Protein AF-A0A938KGD6-F1 (afdb_monomer)

Radius of gyration: 28.46 Å; Cα contacts (8 Å, |Δi|>4): 135; chains: 1; bounding box: 100×50×34 Å

Solvent-accessible surface area (backbone atoms only — not comparable to full-atom values): 7892 Å² total; per-residue (Å²): 142,84,85,86,84,80,85,77,79,79,72,79,75,82,75,70,71,77,85,72,88,76,81,72,85,83,71,80,73,75,93,65,79,82,78,74,89,76,83,89,71,81,83,54,81,95,67,85,76,68,63,67,74,51,74,52,60,53,73,93,58,86,45,53,43,35,40,33,20,25,53,22,39,30,32,33,27,39,46,60,93,68,58,44,81,45,81,74,45,84,33,51,94,79,28,64,49,90,49,92,95,41,32,52,86,82,86,82,70,56,85,84,53,88,127

Sequence (115 aa):
MIVLLALAWARPDSSRGALVRQPNTTLRMPQEIQRTGFIVTNAFPGHTFDLPIAMATPPGETNRLFVLQRRGQIIVLTNVARATRTVFIELTNQTLSTSSESGLLGIAFHPGYAT

Foldseek 3Di:
DDDDDDDDDDDPPPPPPPPDDDDPPVDDDPPDDPCDDDDDDDQAPPDDAAQWADKDDAPPDDFWIWTDHQLAWIWIFGRSNHTDIDTPTHCNVVFDRPDDCGGDHDDDDDNPRDD

Secondary structure (DSSP, 8-state):
--------PPP-------------SS----SS--------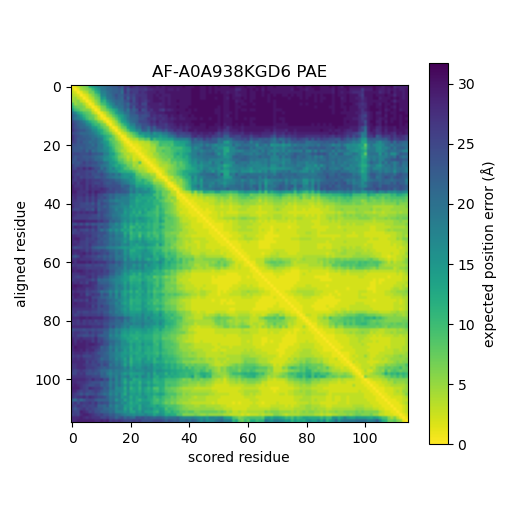--SSTT---SSEEEEE--TT-SSEEEEEETTTEEEEEESGGGPEEEEEEE-TTT---SSTT-S-------TT---

pLDDT: mean 83.55, std 17.09, range [28.44, 97.25]

Mean predicted aligned error: 12.58 Å

Structure (mmCIF, N/CA/C/O backbone):
data_AF-A0A938KGD6-F1
#
_entry.id   AF-A0A938KGD6-F1
#
loop_
_atom_site.group_PDB
_atom_site.id
_atom_site.type_symbol
_atom_site.label_atom_id
_atom_site.label_alt_id
_atom_site.label_comp_id
_atom_site.label_asym_id
_atom_site.label_entity_id
_atom_site.label_seq_id
_atom_site.pdbx_PDB_ins_code
_atom_site.Cartn_x
_atom_site.Cartn_y
_atom_site.Cartn_z
_atom_site.occupancy
_atom_site.B_iso_or_equiv
_atom_site.auth_seq_id
_atom_site.auth_comp_id
_atom_site.auth_asym_id
_atom_site.auth_atom_id
_atom_site.pdbx_PDB_model_num
ATOM 1 N N . MET A 1 1 ? 82.037 -11.021 -14.307 1.00 39.31 1 MET A N 1
ATOM 2 C CA . MET A 1 1 ? 81.109 -9.975 -13.835 1.00 39.31 1 MET A CA 1
ATOM 3 C C . MET A 1 1 ? 79.942 -9.896 -14.804 1.00 39.31 1 MET A C 1
ATOM 5 O O . MET A 1 1 ? 80.162 -9.500 -15.936 1.00 39.31 1 MET A O 1
ATOM 9 N N . ILE A 1 2 ? 78.771 -10.373 -14.375 1.00 35.38 2 ILE A N 1
ATOM 10 C CA . ILE A 1 2 ? 77.404 -9.868 -14.616 1.00 35.38 2 ILE A CA 1
ATOM 11 C C . ILE A 1 2 ? 76.474 -10.979 -14.113 1.00 35.38 2 ILE A C 1
ATOM 13 O O . ILE A 1 2 ? 76.377 -12.053 -14.699 1.00 35.38 2 ILE A O 1
ATOM 17 N N . VAL A 1 3 ? 75.878 -10.736 -12.947 1.00 28.44 3 VAL A N 1
ATOM 18 C CA . VAL A 1 3 ? 74.785 -11.527 -12.378 1.00 28.44 3 VAL A CA 1
ATOM 19 C C . VAL A 1 3 ? 73.506 -10.844 -12.844 1.00 28.44 3 VAL A C 1
ATOM 21 O O . VAL A 1 3 ? 73.311 -9.668 -12.543 1.00 28.44 3 VAL A O 1
ATOM 24 N N . LEU A 1 4 ? 72.655 -11.548 -13.591 1.00 34.91 4 LEU A N 1
ATOM 25 C CA . LEU A 1 4 ? 71.306 -11.072 -13.887 1.00 34.91 4 LEU A CA 1
ATOM 26 C C . LEU A 1 4 ? 70.355 -11.640 -12.830 1.00 34.91 4 LEU A C 1
ATOM 28 O O . LEU A 1 4 ? 70.100 -12.842 -12.791 1.00 34.91 4 LEU A O 1
ATOM 32 N N . LEU A 1 5 ? 69.857 -10.766 -11.958 1.00 32.94 5 LEU A N 1
ATOM 33 C CA . LEU A 1 5 ? 68.815 -11.073 -10.986 1.00 32.94 5 LEU A CA 1
ATOM 34 C C . LEU A 1 5 ? 67.463 -10.711 -11.617 1.00 32.94 5 LEU A C 1
ATOM 36 O O . LEU A 1 5 ? 67.184 -9.534 -11.833 1.00 32.94 5 LEU A O 1
ATOM 40 N N . ALA A 1 6 ? 66.625 -11.700 -11.920 1.00 41.12 6 ALA A N 1
ATOM 41 C CA . ALA A 1 6 ? 65.235 -11.465 -12.302 1.00 41.12 6 ALA A CA 1
ATOM 42 C C . ALA A 1 6 ? 64.339 -11.746 -11.088 1.00 41.12 6 ALA A C 1
ATOM 44 O O . ALA A 1 6 ? 64.111 -12.901 -10.731 1.00 41.12 6 ALA A O 1
ATOM 45 N N . LEU A 1 7 ? 63.842 -10.690 -10.434 1.00 38.16 7 LEU A N 1
ATOM 46 C CA . LEU A 1 7 ? 62.744 -10.814 -9.475 1.00 38.16 7 LEU A CA 1
ATOM 47 C C . LEU A 1 7 ? 61.454 -11.067 -10.265 1.00 38.16 7 LEU A C 1
ATOM 49 O O . LEU A 1 7 ? 60.889 -10.150 -10.859 1.00 38.16 7 LEU A O 1
ATOM 53 N N . ALA A 1 8 ? 60.977 -12.308 -10.267 1.00 48.56 8 ALA A N 1
ATOM 54 C CA . ALA A 1 8 ? 59.595 -12.592 -10.618 1.00 48.56 8 ALA A CA 1
ATOM 55 C C . ALA A 1 8 ? 58.730 -12.289 -9.388 1.00 48.56 8 ALA A C 1
ATOM 57 O O . ALA A 1 8 ? 58.798 -12.998 -8.384 1.00 48.56 8 ALA A O 1
ATOM 58 N N . TRP A 1 9 ? 57.924 -11.228 -9.434 1.00 42.91 9 TRP A N 1
ATOM 59 C CA . TRP A 1 9 ? 56.863 -11.055 -8.446 1.00 42.91 9 TRP A CA 1
ATOM 60 C C . TRP A 1 9 ? 55.828 -12.162 -8.654 1.00 42.91 9 TRP A C 1
ATOM 62 O O . TRP A 1 9 ? 55.209 -12.249 -9.717 1.00 42.91 9 TRP A O 1
ATOM 72 N N . ALA A 1 10 ? 55.638 -13.011 -7.645 1.00 46.97 10 ALA A N 1
ATOM 73 C CA . ALA A 1 10 ? 54.503 -13.916 -7.601 1.00 46.97 10 ALA A CA 1
ATOM 74 C C . ALA A 1 10 ? 53.226 -13.068 -7.609 1.0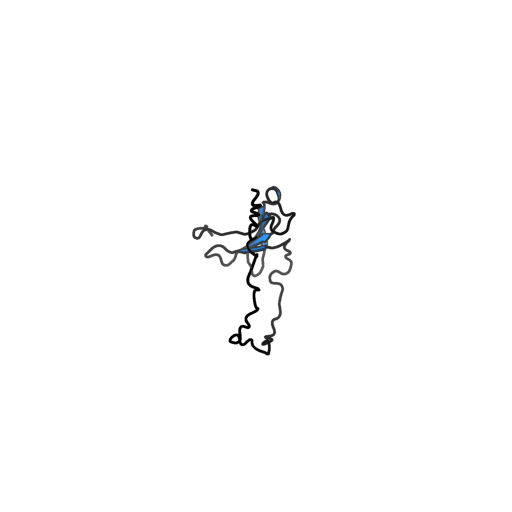0 46.97 10 ALA A C 1
ATOM 76 O O . ALA A 1 10 ? 52.990 -12.272 -6.698 1.00 46.97 10 ALA A O 1
ATOM 77 N N . ARG A 1 11 ? 52.403 -13.214 -8.651 1.00 56.03 11 ARG A N 1
ATOM 78 C CA . ARG A 1 11 ? 51.013 -12.767 -8.568 1.00 56.03 11 AR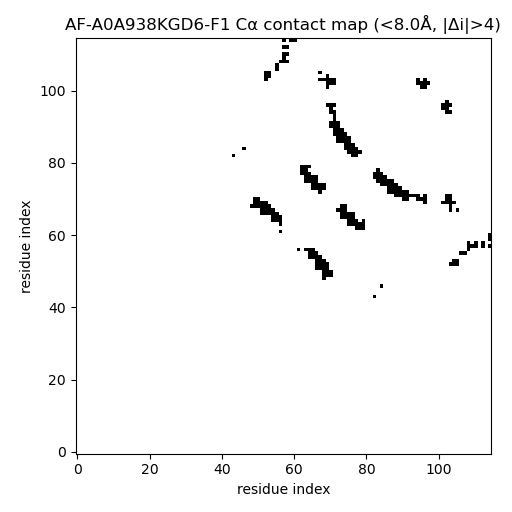G A CA 1
ATOM 79 C C . ARG A 1 11 ? 50.379 -13.626 -7.473 1.00 56.03 11 ARG A C 1
ATOM 81 O O . ARG A 1 11 ? 50.508 -14.843 -7.573 1.00 56.03 11 ARG A O 1
ATOM 88 N N . PRO A 1 12 ? 49.750 -13.061 -6.430 1.00 50.00 12 PRO A N 1
ATOM 89 C CA . PRO A 1 12 ? 48.936 -13.881 -5.553 1.00 50.00 12 PRO A CA 1
ATOM 90 C C . PRO A 1 12 ? 47.875 -14.523 -6.441 1.00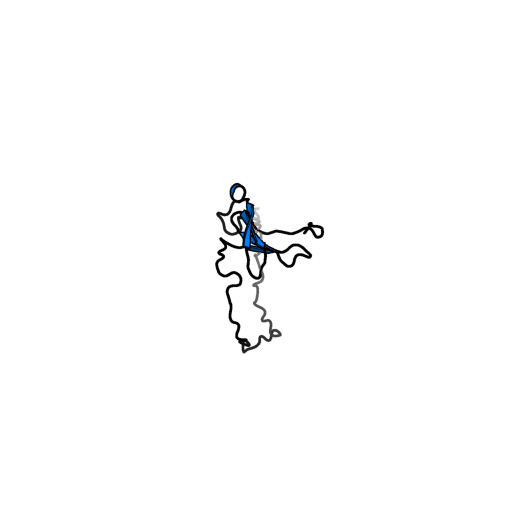 50.00 12 PRO A C 1
ATOM 92 O O . PRO A 1 12 ? 47.045 -13.824 -7.032 1.00 50.00 12 PRO A O 1
ATOM 95 N N . ASP A 1 13 ? 47.961 -15.843 -6.598 1.00 57.09 13 ASP A N 1
ATOM 96 C CA . ASP A 1 13 ? 46.887 -16.611 -7.193 1.00 57.09 13 ASP A CA 1
ATOM 97 C C . ASP A 1 13 ? 45.621 -16.185 -6.471 1.00 57.09 13 ASP A C 1
ATOM 99 O O . ASP A 1 13 ? 45.540 -16.194 -5.240 1.00 57.09 13 ASP A O 1
ATOM 103 N N . SER A 1 14 ? 44.638 -15.741 -7.244 1.00 58.44 14 SER A N 1
ATOM 104 C CA . SER A 1 14 ? 43.300 -15.507 -6.730 1.00 58.44 14 SER A CA 1
ATOM 105 C C . SER A 1 14 ? 42.685 -16.870 -6.435 1.00 58.44 14 SER A C 1
ATOM 107 O O . SER A 1 14 ? 41.763 -17.301 -7.123 1.00 58.44 14 SER A O 1
ATOM 109 N N . SER A 1 15 ? 43.199 -17.571 -5.426 1.00 57.59 15 SER A N 1
ATOM 110 C CA . SER A 1 15 ? 42.593 -18.754 -4.834 1.00 57.59 15 SER A CA 1
ATOM 111 C C . SER A 1 15 ? 41.363 -18.306 -4.047 1.00 57.59 15 SER A C 1
ATOM 113 O O . SER A 1 15 ? 41.260 -18.423 -2.829 1.00 57.59 15 SER A O 1
ATOM 115 N N . ARG A 1 16 ? 40.374 -17.772 -4.770 1.00 61.53 16 ARG A N 1
ATOM 116 C CA . ARG A 1 16 ? 38.994 -17.784 -4.306 1.00 61.53 16 ARG A CA 1
ATOM 117 C C . ARG A 1 16 ? 38.633 -19.259 -4.234 1.00 61.53 16 ARG A C 1
ATOM 119 O O . ARG A 1 16 ? 38.376 -19.869 -5.268 1.00 61.53 16 ARG A O 1
ATOM 126 N N . GLY A 1 17 ? 38.727 -19.838 -3.036 1.00 64.56 17 GLY A N 1
ATOM 127 C CA . GLY A 1 17 ? 38.332 -21.219 -2.791 1.00 64.56 17 GLY A CA 1
ATOM 128 C C . GLY A 1 17 ? 36.993 -21.469 -3.471 1.00 64.56 17 GLY A C 1
ATOM 129 O O . GLY A 1 17 ? 36.052 -20.696 -3.281 1.00 64.56 17 GLY A O 1
ATOM 130 N N . ALA A 1 18 ? 36.944 -22.481 -4.338 1.00 72.19 18 ALA A N 1
ATOM 131 C CA . ALA A 1 18 ? 35.724 -22.828 -5.042 1.00 72.19 18 ALA A CA 1
ATOM 132 C C . ALA A 1 18 ? 34.627 -23.054 -3.997 1.00 72.19 18 ALA A C 1
ATOM 134 O O . ALA A 1 18 ? 34.773 -23.896 -3.111 1.00 72.19 18 ALA A O 1
ATOM 135 N N . LEU A 1 19 ? 33.553 -22.268 -4.066 1.00 78.62 19 LEU A N 1
ATOM 136 C CA . LEU A 1 19 ? 32.399 -22.466 -3.203 1.00 78.62 19 LEU A CA 1
ATOM 137 C C . LEU A 1 19 ? 31.778 -23.814 -3.577 1.00 78.62 19 LEU A C 1
ATOM 139 O O . LEU A 1 19 ? 31.094 -23.937 -4.592 1.00 78.62 19 LEU A O 1
ATOM 143 N N . VAL A 1 20 ? 32.056 -24.844 -2.779 1.00 83.81 20 VAL A N 1
ATOM 144 C CA . VAL A 1 20 ? 31.411 -26.147 -2.926 1.00 83.81 20 VAL A CA 1
ATOM 145 C C . VAL A 1 20 ? 30.010 -26.028 -2.346 1.00 83.81 20 VAL A C 1
ATOM 147 O O . VAL A 1 20 ? 29.826 -25.635 -1.194 1.00 83.81 20 VAL A O 1
ATOM 150 N N . ARG A 1 21 ? 28.997 -26.374 -3.143 1.00 85.06 21 ARG A N 1
ATOM 151 C CA . ARG A 1 21 ? 27.619 -26.469 -2.657 1.00 85.06 21 ARG A CA 1
ATOM 152 C C . ARG A 1 21 ? 27.552 -27.518 -1.542 1.00 85.06 21 ARG A C 1
ATOM 154 O O . ARG A 1 21 ? 27.597 -28.711 -1.828 1.00 85.06 21 ARG A O 1
ATOM 161 N N . GLN A 1 22 ? 27.345 -27.087 -0.301 1.00 88.25 22 GLN A N 1
ATOM 162 C CA . GLN A 1 22 ? 27.054 -27.992 0.809 1.00 88.25 22 GLN A CA 1
ATOM 163 C C . GLN A 1 22 ? 25.552 -28.331 0.819 1.00 88.25 22 GLN A C 1
ATOM 165 O O . GLN A 1 22 ? 24.728 -27.424 0.969 1.00 88.25 22 GLN A O 1
ATOM 170 N N . PRO A 1 23 ? 25.141 -29.602 0.645 1.00 83.75 23 PRO A N 1
ATOM 171 C CA . PRO A 1 23 ? 23.742 -29.972 0.814 1.00 83.75 23 PRO A CA 1
ATOM 172 C C . PRO A 1 23 ? 23.322 -29.809 2.281 1.00 83.75 23 PRO A C 1
ATOM 174 O O . PRO A 1 23 ? 24.006 -30.286 3.184 1.00 83.75 23 PRO A O 1
ATOM 177 N N . ASN A 1 24 ? 22.164 -29.188 2.514 1.00 83.56 24 ASN A N 1
ATOM 178 C CA . ASN A 1 24 ? 21.493 -29.250 3.808 1.00 83.56 24 ASN A CA 1
ATOM 179 C C . ASN A 1 24 ? 20.679 -30.553 3.870 1.00 83.56 24 ASN A C 1
ATOM 181 O O . ASN A 1 24 ? 19.585 -30.634 3.317 1.00 83.56 24 ASN A O 1
ATOM 185 N N . THR A 1 25 ? 21.248 -31.587 4.489 1.00 87.31 25 THR A N 1
ATOM 186 C CA . THR A 1 25 ? 20.633 -32.920 4.614 1.00 87.31 25 THR A CA 1
ATOM 187 C C . THR A 1 25 ? 19.665 -33.031 5.793 1.00 87.31 25 THR A C 1
ATOM 189 O O . THR A 1 25 ? 18.977 -34.044 5.920 1.00 87.31 25 THR A O 1
ATOM 192 N N . THR A 1 26 ? 19.593 -32.009 6.650 1.00 88.62 26 THR A N 1
ATOM 193 C CA . THR A 1 26 ? 18.674 -31.974 7.796 1.00 88.62 26 THR A CA 1
ATOM 194 C C . THR A 1 26 ? 17.333 -31.329 7.443 1.00 88.62 26 THR A C 1
ATOM 196 O O . THR A 1 26 ? 16.336 -31.589 8.114 1.00 88.62 26 THR A O 1
ATOM 199 N N . LEU A 1 27 ? 17.273 -30.539 6.366 1.00 84.50 27 LEU A N 1
ATOM 200 C CA . LEU A 1 27 ? 16.044 -29.921 5.877 1.00 84.50 27 LEU A CA 1
ATOM 201 C C . LEU A 1 27 ? 15.117 -30.963 5.233 1.00 84.50 27 LEU A C 1
ATOM 203 O O . LEU A 1 27 ? 15.302 -31.356 4.081 1.00 84.50 27 LEU A O 1
ATOM 207 N N . ARG A 1 28 ? 14.086 -31.392 5.965 1.00 82.31 28 ARG A N 1
ATOM 208 C CA . ARG A 1 28 ? 12.995 -32.210 5.418 1.00 82.31 28 ARG A CA 1
ATOM 209 C C . ARG A 1 28 ? 11.835 -31.312 5.009 1.00 82.31 28 ARG A C 1
ATOM 211 O O . ARG A 1 28 ? 11.064 -30.868 5.852 1.00 82.31 28 ARG A O 1
ATOM 218 N N . MET A 1 29 ? 11.722 -31.048 3.711 1.00 80.50 29 MET A N 1
ATOM 219 C CA . MET A 1 29 ? 10.524 -30.422 3.154 1.00 80.50 29 MET A CA 1
ATOM 220 C C . MET A 1 29 ? 9.394 -31.461 3.089 1.00 80.50 29 MET A C 1
ATOM 222 O O . MET A 1 29 ? 9.670 -32.620 2.764 1.00 80.50 29 MET A O 1
ATOM 226 N N . PRO A 1 30 ? 8.133 -31.084 3.350 1.00 80.94 30 PRO A N 1
ATOM 227 C CA . PRO A 1 30 ? 6.993 -31.929 3.020 1.00 80.94 30 PRO A CA 1
ATOM 228 C C . PRO A 1 30 ? 7.038 -32.306 1.533 1.00 80.94 30 PRO A C 1
ATOM 230 O O . PRO A 1 30 ? 7.127 -31.432 0.673 1.00 80.94 30 PRO A O 1
ATOM 233 N N . GLN A 1 31 ? 7.009 -33.606 1.231 1.00 76.75 31 GLN A N 1
ATOM 234 C CA . GLN A 1 31 ? 7.022 -34.117 -0.147 1.00 76.75 31 GLN A CA 1
ATOM 235 C C . GLN A 1 31 ? 5.708 -33.813 -0.880 1.00 76.75 31 GLN A C 1
ATOM 237 O O . GLN A 1 31 ? 5.680 -33.692 -2.103 1.00 76.75 31 GLN A O 1
ATOM 242 N N . GLU A 1 32 ? 4.633 -33.635 -0.116 1.00 79.12 32 GLU A N 1
ATOM 243 C CA . GLU A 1 32 ? 3.323 -33.241 -0.603 1.00 79.12 32 GLU A CA 1
ATOM 244 C C . GLU A 1 32 ? 2.974 -31.868 -0.037 1.00 79.12 32 GLU A C 1
ATOM 246 O O . GLU A 1 32 ? 2.940 -31.651 1.177 1.00 79.12 32 GLU A O 1
ATOM 251 N N . ILE A 1 33 ? 2.716 -30.919 -0.935 1.00 72.69 33 ILE A N 1
ATOM 252 C CA . ILE A 1 33 ? 2.158 -29.625 -0.559 1.00 72.69 33 ILE A CA 1
ATOM 253 C C . ILE A 1 33 ? 0.724 -29.896 -0.104 1.00 72.69 33 ILE A C 1
ATOM 255 O O . ILE A 1 33 ? -0.098 -30.343 -0.904 1.00 72.69 33 ILE A O 1
ATOM 259 N N . GLN A 1 34 ? 0.417 -29.609 1.161 1.00 71.62 34 GLN A N 1
ATOM 260 C CA . GLN A 1 34 ? -0.958 -29.589 1.657 1.00 71.62 34 GLN A CA 1
ATOM 261 C C . GLN A 1 34 ? -1.731 -28.536 0.853 1.00 71.62 34 GLN A C 1
ATOM 263 O O . GLN A 1 34 ? -1.564 -27.332 1.056 1.00 71.62 34 GLN A O 1
ATOM 268 N N . ARG A 1 35 ? -2.527 -28.977 -0.126 1.00 69.62 35 ARG A N 1
ATOM 269 C CA . ARG A 1 35 ? -3.370 -28.090 -0.933 1.00 69.62 35 ARG A CA 1
ATOM 270 C C . ARG A 1 35 ? -4.629 -27.771 -0.142 1.00 69.62 35 ARG A C 1
ATOM 272 O O . ARG A 1 35 ? -5.695 -28.318 -0.404 1.00 69.62 35 ARG A O 1
ATOM 279 N N . THR A 1 36 ? -4.509 -26.891 0.841 1.00 75.88 36 THR A N 1
ATOM 280 C CA . THR A 1 36 ? -5.688 -26.258 1.426 1.00 75.88 36 THR A CA 1
ATOM 281 C C . THR A 1 36 ? -6.342 -25.417 0.327 1.00 75.88 36 THR A C 1
ATOM 283 O O . THR A 1 36 ? -5.696 -24.556 -0.272 1.00 75.88 36 THR A O 1
ATOM 286 N N . GLY A 1 37 ? -7.598 -25.712 -0.008 1.00 82.12 37 GLY A N 1
ATOM 287 C CA . GLY A 1 37 ? -8.336 -24.953 -1.012 1.00 82.12 37 GLY A CA 1
ATOM 288 C C . GLY A 1 37 ? -8.681 -23.572 -0.469 1.00 82.12 37 GLY A C 1
ATOM 289 O O . GLY A 1 37 ? -9.499 -23.459 0.438 1.00 82.12 37 GLY A O 1
ATOM 290 N N . PHE A 1 38 ? -8.074 -22.526 -1.021 1.00 84.38 38 PHE A N 1
ATOM 291 C CA . PHE A 1 38 ? -8.473 -21.146 -0.765 1.00 84.38 38 PHE A CA 1
ATOM 292 C C . PHE A 1 38 ? -9.115 -20.570 -2.021 1.00 84.38 38 PHE A C 1
ATOM 294 O O . PHE A 1 38 ? -8.646 -20.808 -3.135 1.00 84.38 38 PHE A O 1
ATOM 301 N N . ILE A 1 39 ? -10.176 -19.793 -1.835 1.00 88.69 39 ILE A N 1
ATOM 302 C CA . ILE A 1 39 ? -10.743 -18.953 -2.886 1.00 88.69 39 ILE A CA 1
ATOM 303 C C . ILE A 1 39 ? -10.347 -17.523 -2.557 1.00 88.69 39 ILE A C 1
ATOM 305 O O . ILE A 1 39 ? -10.536 -17.057 -1.435 1.00 88.69 39 ILE A O 1
ATOM 309 N N . VAL A 1 40 ? -9.788 -16.833 -3.543 1.00 90.56 40 VAL A N 1
ATOM 310 C CA . VAL A 1 40 ? -9.499 -15.407 -3.439 1.00 90.56 40 VAL A CA 1
ATOM 311 C C . VAL A 1 40 ? -10.715 -14.650 -3.949 1.00 90.56 40 VAL A C 1
ATOM 313 O O . VAL A 1 40 ? -11.125 -14.819 -5.096 1.00 90.56 40 VAL A O 1
ATOM 316 N N . THR A 1 41 ? -11.288 -13.805 -3.102 1.00 92.69 41 THR A N 1
ATOM 317 C CA . THR A 1 41 ? -12.327 -12.849 -3.487 1.00 92.69 41 THR A CA 1
ATOM 318 C C . THR A 1 41 ? -11.743 -11.444 -3.495 1.00 92.69 41 THR A C 1
ATOM 320 O O . THR A 1 41 ? -10.896 -11.118 -2.664 1.00 92.69 41 THR A O 1
ATOM 323 N N . ASN A 1 42 ? -12.199 -10.591 -4.413 1.00 91.69 42 ASN A N 1
ATOM 324 C CA . ASN A 1 42 ? -11.798 -9.186 -4.412 1.00 91.69 42 ASN A CA 1
ATOM 325 C C . ASN A 1 42 ? -12.258 -8.516 -3.101 1.00 91.69 42 ASN A C 1
ATOM 327 O O . ASN A 1 42 ? -13.453 -8.487 -2.819 1.00 91.69 42 ASN A O 1
ATOM 331 N N . ALA A 1 43 ? -11.311 -7.985 -2.322 1.00 90.62 43 ALA A N 1
ATOM 332 C CA . ALA A 1 43 ? -11.581 -7.322 -1.045 1.00 90.62 43 ALA A CA 1
ATOM 333 C C . ALA A 1 43 ? -12.283 -5.962 -1.204 1.00 90.62 43 ALA A C 1
ATOM 335 O O . ALA A 1 43 ? -13.014 -5.544 -0.311 1.00 90.62 43 ALA A O 1
ATOM 336 N N . PHE A 1 44 ? -12.096 -5.289 -2.345 1.00 92.94 44 PHE A N 1
ATOM 337 C CA . PHE A 1 44 ? -12.674 -3.975 -2.638 1.00 92.94 44 PHE A CA 1
ATOM 338 C C . PHE A 1 44 ? -13.326 -3.946 -4.030 1.00 92.94 44 PHE A C 1
ATOM 340 O O . PHE A 1 44 ? -12.820 -3.288 -4.945 1.00 92.94 44 PHE A O 1
ATOM 347 N N . PRO A 1 45 ? -14.454 -4.654 -4.233 1.00 92.50 45 PRO A N 1
ATOM 348 C CA . PRO A 1 45 ? -15.167 -4.630 -5.506 1.00 92.50 45 PRO A CA 1
ATOM 349 C C . PRO A 1 45 ? -15.534 -3.197 -5.918 1.00 92.50 45 PRO A C 1
ATOM 351 O O . PRO A 1 45 ? -16.039 -2.422 -5.110 1.00 92.50 45 PRO A O 1
ATOM 354 N N . GLY A 1 46 ? -15.274 -2.845 -7.180 1.00 91.75 46 GLY A N 1
ATOM 355 C CA . GLY A 1 46 ? -15.530 -1.504 -7.721 1.00 91.75 46 GLY A CA 1
ATOM 356 C C . GLY A 1 46 ? -14.400 -0.488 -7.516 1.00 91.75 46 GLY A C 1
ATOM 357 O O . GLY A 1 46 ? -14.461 0.591 -8.100 1.00 91.75 46 GLY A O 1
ATOM 358 N N . HIS A 1 47 ? -13.347 -0.830 -6.765 1.00 91.62 47 HIS A N 1
ATOM 359 C CA . HIS A 1 47 ? -12.167 0.020 -6.594 1.00 91.62 47 HIS A CA 1
ATOM 360 C C . HIS A 1 47 ? -10.971 -0.528 -7.372 1.00 91.62 47 HIS A C 1
ATOM 362 O O . HIS A 1 47 ? -10.700 -1.727 -7.369 1.00 91.62 47 HIS A O 1
ATOM 368 N N . THR A 1 48 ? -10.224 0.364 -8.018 1.00 93.56 48 THR A N 1
ATOM 369 C CA . THR A 1 48 ? -8.974 0.046 -8.719 1.00 93.56 48 THR A CA 1
ATOM 370 C C . THR A 1 48 ? -7.827 0.857 -8.135 1.00 93.56 48 THR A C 1
ATOM 372 O O . THR A 1 48 ? -7.997 2.021 -7.776 1.00 93.56 48 THR A O 1
ATOM 375 N N . PHE A 1 49 ? -6.642 0.266 -8.039 1.00 94.31 49 PHE A N 1
ATOM 376 C CA . PHE A 1 49 ? -5.453 0.952 -7.539 1.00 94.31 49 PHE A CA 1
ATOM 377 C C . PHE A 1 49 ? -4.388 0.971 -8.627 1.00 94.31 49 PHE A C 1
ATOM 379 O O . PHE A 1 49 ? -4.168 -0.043 -9.287 1.00 94.31 49 PHE A O 1
ATOM 386 N N . ASP A 1 50 ? -3.741 2.119 -8.810 1.00 92.81 50 ASP A N 1
ATOM 387 C CA . ASP A 1 50 ? -2.646 2.269 -9.761 1.00 92.81 50 ASP A CA 1
ATOM 388 C C . ASP A 1 50 ? -1.321 2.002 -9.046 1.00 92.81 50 ASP A C 1
ATOM 390 O O . ASP A 1 50 ? -0.958 2.719 -8.114 1.00 92.81 50 ASP A O 1
ATOM 394 N N . LEU A 1 51 ? -0.633 0.931 -9.448 1.00 93.94 51 LEU A N 1
ATOM 395 C CA . LEU A 1 51 ? 0.645 0.494 -8.875 1.00 93.94 51 LEU A CA 1
ATOM 396 C C . LEU A 1 51 ? 0.661 0.541 -7.326 1.00 93.94 51 LEU A C 1
ATOM 398 O O . LEU A 1 51 ? 1.476 1.274 -6.750 1.00 93.94 51 LEU A O 1
ATOM 402 N N . PRO A 1 52 ? -0.244 -0.187 -6.635 1.00 94.94 52 PRO A N 1
ATOM 403 C CA . PRO A 1 52 ? -0.267 -0.210 -5.179 1.00 94.94 52 PRO A CA 1
ATOM 404 C C . PRO A 1 52 ? 1.003 -0.870 -4.636 1.00 94.94 52 PRO A C 1
ATOM 406 O O . PRO A 1 52 ? 1.388 -1.947 -5.090 1.00 94.94 52 PRO A O 1
ATOM 409 N N . ILE A 1 53 ? 1.642 -0.232 -3.658 1.00 94.94 53 ILE A N 1
ATOM 410 C CA . ILE A 1 53 ? 2.918 -0.703 -3.086 1.00 94.94 53 ILE A CA 1
ATOM 411 C C . ILE A 1 53 ? 2.781 -1.204 -1.651 1.00 94.94 53 ILE A C 1
ATOM 413 O O . ILE A 1 53 ? 3.529 -2.076 -1.227 1.00 94.94 53 ILE A O 1
ATOM 417 N N . ALA A 1 54 ? 1.849 -0.635 -0.886 1.00 95.06 54 ALA A N 1
ATOM 418 C CA . ALA A 1 54 ? 1.707 -0.911 0.533 1.00 95.06 54 ALA A CA 1
ATOM 419 C C . ALA A 1 54 ? 0.318 -0.505 1.025 1.00 95.06 54 ALA A C 1
ATOM 421 O O . ALA A 1 54 ? -0.354 0.344 0.432 1.00 95.06 54 ALA A O 1
ATOM 422 N N . MET A 1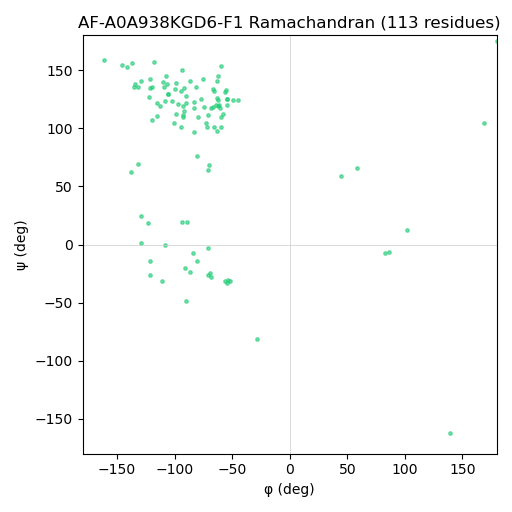 55 ? -0.078 -1.099 2.145 1.00 95.00 55 MET A N 1
ATOM 423 C CA . MET A 1 55 ? -1.249 -0.700 2.909 1.00 95.00 55 MET A CA 1
ATOM 424 C C . MET A 1 55 ? -0.851 -0.523 4.370 1.00 95.00 55 MET A C 1
ATOM 426 O O . MET A 1 55 ? -0.049 -1.301 4.885 1.00 95.00 55 MET A O 1
ATOM 430 N N . ALA A 1 56 ? -1.397 0.491 5.030 1.00 94.88 56 ALA A N 1
ATOM 431 C CA . ALA A 1 56 ? -1.122 0.774 6.431 1.00 94.88 56 ALA A CA 1
ATOM 432 C C . ALA A 1 56 ? -2.365 1.327 7.129 1.00 94.88 56 ALA A C 1
ATOM 434 O O . ALA A 1 56 ? -3.221 1.956 6.508 1.00 94.88 56 ALA A O 1
ATOM 435 N N . THR A 1 57 ? -2.429 1.130 8.439 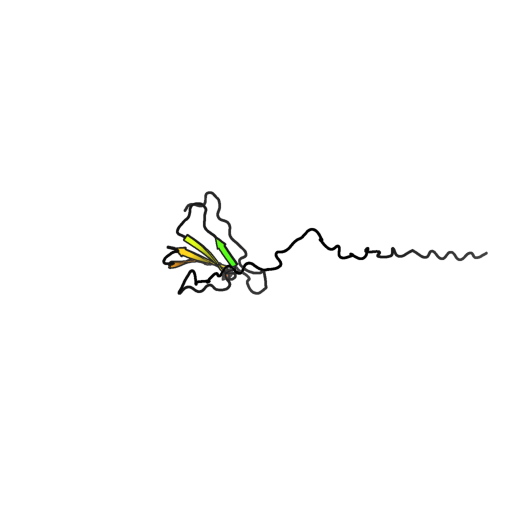1.00 93.81 57 THR A N 1
ATOM 436 C CA . THR A 1 57 ? -3.481 1.666 9.302 1.00 93.81 57 THR A CA 1
ATOM 437 C C . THR A 1 57 ? -2.815 2.249 10.552 1.00 93.81 57 THR A C 1
ATOM 439 O O . THR A 1 57 ? -1.890 1.623 11.078 1.00 93.81 57 THR A O 1
ATOM 442 N N . PRO A 1 58 ? -3.211 3.450 11.014 1.00 93.50 58 PRO A N 1
ATOM 443 C CA . PRO A 1 58 ? -2.702 4.017 12.256 1.00 93.50 58 PRO A CA 1
ATOM 444 C C . PRO A 1 58 ? -2.999 3.116 13.465 1.00 93.50 58 PRO A C 1
ATOM 446 O O 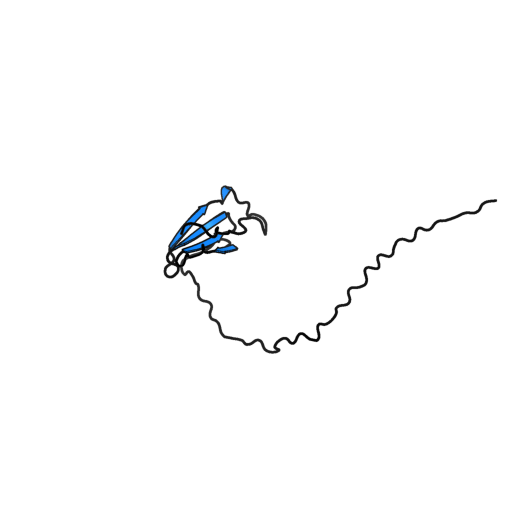. PRO A 1 58 ? -3.996 2.390 13.461 1.00 93.50 58 PRO A O 1
ATOM 449 N N . PRO A 1 59 ? -2.189 3.173 14.534 1.00 92.12 59 PRO A N 1
ATOM 450 C CA . PRO A 1 59 ? -2.493 2.461 15.771 1.00 92.12 59 PRO A CA 1
ATOM 451 C C . PRO A 1 59 ? -3.875 2.841 16.325 1.00 92.12 59 PRO A C 1
ATOM 453 O O . PRO A 1 59 ? -4.200 4.020 16.429 1.00 92.12 59 PRO A O 1
ATOM 456 N N . GLY A 1 60 ? -4.687 1.841 16.679 1.00 89.81 60 GLY A N 1
ATOM 457 C CA . GLY A 1 60 ? -6.035 2.037 17.236 1.00 89.81 60 GLY A CA 1
ATOM 458 C C . GLY A 1 60 ? -7.147 2.285 16.207 1.00 89.81 60 GLY A C 1
ATOM 459 O O . GLY A 1 60 ? -8.320 2.277 16.572 1.00 89.81 60 GLY A O 1
ATOM 460 N N . GLU A 1 61 ? -6.813 2.448 14.927 1.00 89.06 61 GLU A N 1
ATOM 461 C CA . GLU A 1 61 ? -7.798 2.620 13.862 1.00 89.06 61 GLU A CA 1
ATOM 462 C C . GLU A 1 61 ? -8.361 1.266 13.406 1.00 89.06 61 GLU A C 1
ATOM 464 O O . GLU A 1 61 ? -7.627 0.300 13.198 1.00 89.06 61 GLU A O 1
ATOM 469 N N . THR A 1 62 ? -9.679 1.197 13.228 1.00 89.25 62 THR A N 1
ATOM 470 C CA . THR A 1 62 ? -10.380 -0.046 12.853 1.00 89.25 62 THR A CA 1
ATOM 471 C C . THR A 1 62 ? -11.150 0.080 11.548 1.00 89.25 62 THR A C 1
ATOM 473 O O . THR A 1 62 ? -11.558 -0.932 10.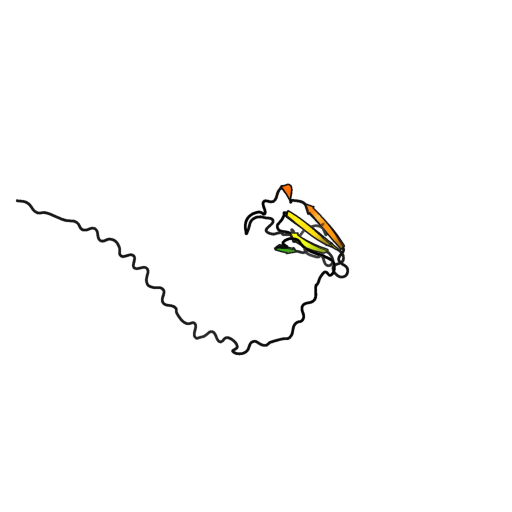980 1.00 89.25 62 THR A O 1
ATOM 476 N N . ASN A 1 63 ? -11.349 1.304 11.054 1.00 91.31 63 ASN A N 1
ATOM 477 C CA . ASN A 1 63 ? -12.294 1.570 9.980 1.00 91.31 63 ASN A CA 1
ATOM 478 C C . ASN A 1 63 ? -11.710 2.375 8.813 1.00 91.31 63 ASN A C 1
ATOM 480 O O . ASN A 1 63 ? -12.422 2.676 7.847 1.00 91.31 63 ASN A O 1
ATOM 484 N N . ARG A 1 64 ? -10.419 2.718 8.885 1.00 93.31 64 ARG A N 1
ATOM 485 C CA . ARG A 1 64 ? -9.677 3.352 7.794 1.00 93.31 64 ARG A CA 1
ATOM 486 C C . ARG A 1 64 ? -8.470 2.519 7.384 1.00 93.31 64 ARG A C 1
ATOM 488 O O . ARG A 1 64 ? -7.689 2.068 8.221 1.00 93.31 64 ARG A O 1
ATOM 495 N N . LEU A 1 65 ? -8.304 2.364 6.076 1.00 94.69 65 LEU A N 1
ATOM 496 C CA . LEU A 1 65 ? -7.147 1.722 5.463 1.00 94.69 65 LEU A CA 1
ATOM 497 C C . LEU A 1 65 ? -6.482 2.698 4.500 1.00 94.69 65 LEU A C 1
ATOM 499 O O . LEU A 1 65 ? -7.143 3.230 3.609 1.00 94.69 65 LEU A O 1
ATOM 503 N N . PHE A 1 66 ? -5.181 2.914 4.657 1.00 95.94 66 PHE A N 1
ATOM 504 C CA . PHE A 1 66 ? -4.402 3.767 3.770 1.00 95.94 66 PHE A CA 1
ATOM 505 C C . PHE A 1 66 ? -3.701 2.896 2.736 1.00 95.94 66 PHE A C 1
ATOM 507 O O . PHE A 1 66 ? -2.919 2.021 3.098 1.00 95.94 66 PHE A O 1
ATOM 514 N N . VAL A 1 67 ? -3.979 3.131 1.458 1.00 96.75 67 VAL A N 1
ATOM 515 C CA . VAL A 1 67 ? -3.379 2.423 0.325 1.00 96.75 67 VAL A CA 1
ATOM 516 C C . VAL A 1 67 ? -2.428 3.366 -0.394 1.00 96.75 67 VAL A C 1
ATOM 518 O O . VAL A 1 67 ? -2.816 4.450 -0.832 1.00 96.75 67 VAL A O 1
ATOM 521 N N . LEU A 1 68 ? -1.175 2.948 -0.515 1.00 97.25 68 LEU A N 1
ATOM 522 C CA . LEU A 1 68 ? -0.115 3.729 -1.132 1.00 97.25 68 LEU A CA 1
ATOM 523 C C . LEU A 1 68 ? 0.013 3.342 -2.595 1.00 97.25 68 LEU A C 1
ATOM 525 O O . LEU A 1 68 ? 0.127 2.159 -2.918 1.00 97.25 68 LEU A O 1
ATOM 529 N N . GLN A 1 69 ? 0.062 4.343 -3.463 1.00 96.06 69 GLN A N 1
ATOM 530 C CA . GLN A 1 69 ? 0.330 4.177 -4.882 1.00 96.06 69 GLN A CA 1
ATOM 531 C C . GLN A 1 69 ? 1.711 4.719 -5.221 1.00 96.06 69 GLN A C 1
ATOM 533 O O . GLN A 1 69 ? 2.077 5.829 -4.822 1.00 96.06 69 GLN A O 1
ATOM 538 N N . ARG A 1 70 ? 2.467 3.955 -6.015 1.00 95.62 70 ARG A N 1
ATOM 539 C CA . ARG A 1 70 ? 3.852 4.280 -6.393 1.00 95.62 70 ARG A CA 1
ATOM 540 C C . ARG A 1 70 ? 4.005 5.679 -6.996 1.00 95.62 70 ARG A C 1
ATOM 542 O O . ARG A 1 70 ? 5.042 6.308 -6.814 1.00 95.62 70 ARG A O 1
ATOM 549 N N . ARG A 1 71 ? 2.972 6.182 -7.680 1.00 95.19 71 ARG A N 1
ATOM 550 C CA . ARG A 1 71 ? 2.972 7.508 -8.318 1.00 95.19 71 ARG A CA 1
ATOM 551 C C . ARG A 1 71 ? 2.920 8.684 -7.340 1.00 95.19 71 ARG A C 1
ATOM 553 O O . ARG A 1 71 ? 2.989 9.809 -7.807 1.00 95.19 71 ARG A O 1
ATOM 560 N N . GLY A 1 72 ? 2.826 8.452 -6.030 1.00 95.31 72 GLY A N 1
ATOM 561 C CA . GLY A 1 72 ? 2.799 9.519 -5.022 1.00 95.31 72 GLY A CA 1
ATOM 562 C C . GLY A 1 72 ? 1.410 9.824 -4.468 1.00 95.31 72 GLY A C 1
ATOM 563 O O . GLY A 1 72 ? 1.244 10.820 -3.776 1.00 95.31 72 GLY A O 1
ATOM 564 N N . GLN A 1 73 ? 0.415 8.977 -4.732 1.00 96.31 73 GLN A N 1
ATOM 565 C CA . GLN A 1 73 ? -0.922 9.137 -4.170 1.00 96.31 73 GLN A CA 1
ATOM 566 C C . GLN A 1 73 ? -1.105 8.210 -2.966 1.00 96.31 73 GLN A C 1
ATOM 568 O O . GLN A 1 73 ? -0.795 7.017 -3.028 1.00 96.31 73 GLN A O 1
ATOM 573 N N . ILE A 1 74 ? -1.646 8.744 -1.875 1.00 96.88 74 ILE A N 1
ATOM 574 C CA . ILE A 1 74 ? -2.096 7.950 -0.730 1.00 96.88 74 ILE A CA 1
ATOM 575 C C . ILE A 1 74 ? -3.607 8.062 -0.669 1.00 96.88 74 ILE A C 1
ATOM 577 O O . ILE A 1 74 ? -4.164 9.148 -0.515 1.00 96.88 74 ILE A O 1
ATOM 581 N N . ILE A 1 75 ? -4.266 6.923 -0.793 1.00 96.81 75 ILE A N 1
ATOM 582 C CA . ILE A 1 75 ? -5.715 6.797 -0.743 1.00 96.81 75 ILE A CA 1
ATOM 583 C C . ILE A 1 75 ? -6.109 6.347 0.648 1.00 96.81 75 ILE A C 1
ATOM 585 O O . ILE A 1 75 ? -5.483 5.446 1.193 1.00 96.81 75 ILE A O 1
ATOM 589 N N . VAL A 1 76 ? -7.181 6.909 1.189 1.00 95.69 76 VAL A N 1
ATOM 590 C CA . VAL A 1 76 ? -7.848 6.349 2.359 1.00 95.69 76 VAL A CA 1
ATOM 591 C C . VAL A 1 76 ? -9.156 5.696 1.926 1.00 95.69 76 VAL A C 1
ATOM 593 O O . VAL A 1 76 ? -9.960 6.271 1.191 1.00 95.69 76 VAL A O 1
ATOM 596 N N . LEU A 1 77 ? -9.341 4.455 2.359 1.00 95.62 77 LEU A N 1
ATOM 597 C CA . LEU A 1 77 ? -10.605 3.743 2.295 1.00 95.62 77 LEU A CA 1
ATOM 598 C C . LEU A 1 77 ? -11.255 3.856 3.667 1.00 95.62 77 LEU A C 1
ATOM 600 O O . LEU A 1 77 ? -10.739 3.306 4.640 1.00 95.62 77 LEU A O 1
ATOM 604 N N . THR A 1 78 ? -12.363 4.581 3.752 1.00 94.06 78 THR A N 1
ATOM 605 C CA . THR A 1 78 ? -13.195 4.633 4.959 1.00 94.06 78 THR A CA 1
ATOM 606 C C . THR A 1 78 ? -14.298 3.589 4.859 1.00 94.06 78 THR A C 1
ATOM 608 O O . THR A 1 78 ? -14.741 3.274 3.754 1.00 94.06 78 THR A O 1
ATOM 611 N N . ASN A 1 79 ? -14.758 3.059 5.995 1.00 90.38 79 ASN A N 1
ATOM 612 C CA . ASN A 1 79 ? -15.785 2.016 6.021 1.00 90.38 79 ASN A CA 1
ATOM 613 C C . ASN A 1 79 ? -15.347 0.779 5.227 1.00 90.38 79 ASN A C 1
ATOM 615 O O . ASN A 1 79 ? -15.925 0.480 4.194 1.00 90.38 79 ASN A O 1
ATOM 619 N N . VAL A 1 80 ? -14.306 0.069 5.669 1.00 85.25 80 VAL A N 1
ATOM 620 C CA . VAL A 1 80 ? -13.645 -1.010 4.895 1.00 85.25 80 VAL A CA 1
ATOM 621 C C . VAL A 1 80 ? -14.632 -2.070 4.362 1.00 85.25 80 VAL A C 1
ATOM 623 O O . VAL A 1 80 ? -14.440 -2.578 3.261 1.00 85.25 80 VAL A O 1
ATOM 626 N N . ALA A 1 81 ? -15.733 -2.342 5.074 1.00 86.25 81 ALA A N 1
ATOM 627 C CA . ALA A 1 81 ? -16.797 -3.248 4.619 1.00 86.25 81 ALA A CA 1
ATOM 628 C C . ALA A 1 81 ? -17.609 -2.713 3.418 1.00 86.25 81 ALA A C 1
ATOM 630 O O . ALA A 1 81 ? -18.157 -3.488 2.635 1.00 86.25 81 ALA A O 1
ATOM 631 N N . ARG A 1 82 ? -17.709 -1.387 3.270 1.00 88.38 82 ARG A N 1
ATOM 632 C CA . ARG A 1 82 ? -18.352 -0.666 2.158 1.00 88.38 82 ARG A CA 1
ATOM 633 C C . ARG A 1 82 ? -17.478 0.525 1.763 1.00 88.38 82 ARG A C 1
ATOM 635 O O . ARG A 1 82 ? -17.874 1.682 1.919 1.00 88.38 82 ARG A O 1
ATOM 642 N N . ALA A 1 83 ? -16.266 0.202 1.312 1.00 91.62 83 ALA A N 1
ATOM 643 C CA . ALA A 1 83 ? -15.175 1.159 1.206 1.00 91.62 83 ALA A CA 1
ATOM 644 C C . ALA A 1 83 ? -15.560 2.393 0.385 1.00 91.62 83 ALA A C 1
ATOM 646 O O . ALA A 1 83 ? -15.963 2.284 -0.776 1.00 91.62 83 ALA A O 1
ATOM 647 N N . THR A 1 84 ? -15.387 3.571 0.979 1.00 93.94 84 THR A N 1
ATOM 648 C CA . THR A 1 84 ? -15.422 4.850 0.270 1.00 93.94 84 THR A CA 1
ATOM 649 C C . THR A 1 84 ? -13.995 5.329 0.080 1.00 93.94 84 THR A C 1
ATOM 651 O O . THR A 1 84 ? -13.237 5.456 1.039 1.00 93.94 84 THR A O 1
ATOM 654 N N . ARG A 1 85 ? -13.629 5.572 -1.176 1.00 94.62 85 ARG A N 1
ATOM 655 C CA . ARG A 1 85 ? -12.289 5.991 -1.574 1.00 9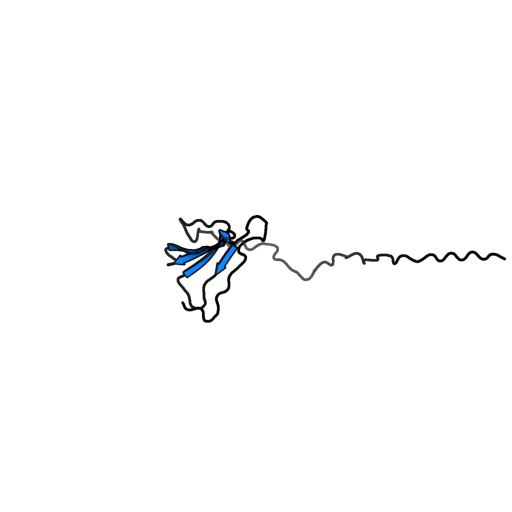4.62 85 ARG A CA 1
ATOM 656 C C . ARG A 1 85 ? -12.179 7.508 -1.568 1.00 94.62 85 ARG A C 1
ATOM 658 O O . ARG A 1 85 ? -12.935 8.173 -2.272 1.00 94.62 85 ARG A O 1
ATOM 665 N N . THR A 1 86 ? -11.171 8.036 -0.885 1.00 95.81 86 THR A N 1
ATOM 666 C CA . THR A 1 86 ? -10.755 9.439 -1.005 1.00 95.81 86 THR A CA 1
ATOM 667 C C . THR A 1 86 ? -9.233 9.553 -1.073 1.00 95.81 86 THR A C 1
ATOM 669 O O . THR A 1 86 ? -8.504 8.658 -0.646 1.00 95.81 86 THR A O 1
ATOM 672 N N . VAL A 1 87 ? -8.732 10.642 -1.658 1.00 95.94 87 VAL A N 1
ATOM 673 C CA . VAL A 1 87 ? -7.294 10.945 -1.673 1.00 95.94 87 VAL A CA 1
ATOM 674 C C . VAL A 1 87 ? -6.940 11.626 -0.357 1.00 95.94 87 VAL A C 1
ATOM 676 O O . VAL A 1 87 ? -7.535 12.642 -0.010 1.00 95.94 87 VAL A O 1
ATOM 679 N N . PHE A 1 88 ? -5.998 11.046 0.382 1.00 95.44 88 PHE A N 1
ATOM 680 C CA . PHE A 1 88 ? -5.498 11.594 1.640 1.00 95.44 88 PHE A CA 1
ATOM 681 C C . PHE A 1 88 ? -4.300 12.519 1.409 1.00 95.44 88 PHE A C 1
ATOM 683 O O . PHE A 1 88 ? -4.275 13.639 1.908 1.00 95.44 88 PHE A O 1
ATOM 690 N N . ILE A 1 89 ? -3.321 12.059 0.627 1.00 95.31 89 ILE A N 1
ATOM 691 C CA . ILE A 1 89 ? -2.128 12.826 0.257 1.00 95.31 89 ILE A CA 1
ATOM 692 C C . ILE A 1 89 ? -1.928 12.702 -1.254 1.00 95.31 89 ILE A C 1
ATOM 694 O O . ILE A 1 89 ? -2.014 11.602 -1.803 1.00 95.31 89 ILE A O 1
ATOM 698 N N . GLU A 1 90 ? -1.636 13.831 -1.899 1.00 96.25 90 GLU A N 1
ATOM 699 C CA . GLU A 1 90 ? -1.326 13.918 -3.324 1.00 96.25 90 GLU A CA 1
ATOM 700 C C . GLU A 1 90 ? 0.086 14.488 -3.514 1.00 96.25 90 GLU A C 1
ATOM 702 O O . GLU A 1 90 ? 0.326 15.671 -3.267 1.00 96.25 90 GLU A O 1
ATOM 707 N N . LEU A 1 91 ? 1.028 13.627 -3.903 1.00 95.12 91 LEU A N 1
ATOM 708 C CA . LEU A 1 91 ? 2.443 13.950 -4.119 1.00 95.12 91 LEU A CA 1
ATOM 709 C C . LEU A 1 91 ? 2.900 13.602 -5.539 1.00 95.12 91 LEU A C 1
ATOM 711 O O . LEU A 1 91 ? 4.107 13.479 -5.775 1.00 95.12 91 LEU A O 1
ATOM 715 N N . THR A 1 92 ? 1.987 13.423 -6.501 1.00 93.75 92 THR A N 1
ATOM 716 C CA . THR A 1 92 ? 2.360 13.051 -7.878 1.00 93.75 92 THR A CA 1
ATOM 717 C C . THR A 1 92 ? 3.369 13.994 -8.518 1.00 93.75 92 THR A C 1
ATOM 719 O O . THR A 1 92 ? 4.224 13.547 -9.278 1.00 93.75 92 THR A O 1
ATOM 722 N N . ASN A 1 93 ? 3.318 15.285 -8.185 1.00 95.19 93 ASN A N 1
ATOM 723 C CA . ASN A 1 93 ? 4.230 16.290 -8.738 1.00 95.19 93 ASN A CA 1
ATOM 724 C C . ASN A 1 93 ? 5.606 16.300 -8.053 1.00 95.19 93 ASN A C 1
ATOM 726 O O . ASN A 1 93 ? 6.549 16.889 -8.574 1.00 95.19 93 ASN A O 1
ATOM 730 N N . GLN A 1 94 ? 5.728 15.653 -6.894 1.00 93.00 94 GLN A N 1
ATOM 731 C CA . GLN A 1 94 ? 6.945 15.561 -6.089 1.00 93.00 94 GLN A CA 1
ATOM 732 C C . GLN A 1 94 ? 7.564 14.155 -6.137 1.00 93.00 94 GLN A C 1
ATOM 734 O O . GLN A 1 94 ? 8.595 13.913 -5.513 1.00 93.00 94 GLN A O 1
ATOM 739 N N . THR A 1 95 ? 6.944 13.226 -6.871 1.00 92.31 95 THR A N 1
ATOM 740 C CA . THR A 1 95 ? 7.310 11.808 -6.865 1.00 92.31 95 THR A CA 1
ATOM 741 C C . THR A 1 95 ? 7.826 11.363 -8.229 1.00 92.31 95 THR A C 1
ATOM 743 O O . THR A 1 95 ? 7.071 11.207 -9.190 1.00 92.31 95 THR A O 1
ATOM 746 N N . LEU A 1 96 ? 9.125 11.073 -8.310 1.00 91.25 96 LEU A N 1
ATOM 747 C CA . LEU A 1 96 ? 9.703 10.398 -9.470 1.00 91.25 96 LEU A CA 1
ATOM 748 C C . LEU A 1 96 ? 9.311 8.915 -9.441 1.00 91.25 96 LEU A C 1
ATOM 750 O O . LEU A 1 96 ? 9.698 8.212 -8.519 1.00 91.25 96 LEU A O 1
ATOM 754 N N . SER A 1 97 ? 8.578 8.436 -10.447 1.00 89.31 97 SER A N 1
ATOM 755 C CA . SER A 1 97 ? 8.055 7.054 -10.501 1.00 89.31 97 SER A CA 1
ATOM 756 C C . SER A 1 97 ? 8.362 6.321 -11.819 1.00 89.31 97 SER A C 1
ATOM 758 O O . SER A 1 97 ? 7.655 5.397 -12.219 1.00 89.31 97 SER A O 1
ATOM 760 N N . THR A 1 98 ? 9.420 6.726 -12.527 1.00 89.12 98 THR A N 1
ATOM 761 C CA . THR A 1 98 ? 9.756 6.232 -13.878 1.00 89.12 98 THR A CA 1
ATOM 762 C C . THR A 1 98 ? 10.592 4.950 -13.896 1.00 89.12 98 THR A C 1
ATOM 764 O O . THR A 1 98 ? 10.545 4.207 -14.870 1.00 89.12 98 THR A O 1
ATOM 767 N N . SER A 1 99 ? 11.335 4.660 -12.828 1.00 88.44 99 SER A N 1
ATOM 768 C CA . SER A 1 99 ? 12.241 3.504 -12.708 1.00 88.44 99 SER A CA 1
ATOM 769 C C . SER A 1 99 ? 11.815 2.559 -11.584 1.00 88.44 99 SER A C 1
ATOM 771 O O . SER A 1 99 ? 11.135 3.008 -10.668 1.00 88.44 99 SER A O 1
ATOM 773 N N . SER A 1 100 ? 12.222 1.287 -11.630 1.00 87.94 100 SER A N 1
ATOM 774 C CA . SER A 1 100 ? 11.816 0.184 -10.733 1.00 87.94 100 SER A CA 1
ATOM 775 C C . SER A 1 100 ? 11.423 0.621 -9.311 1.00 87.94 100 SER A C 1
ATOM 777 O O . SER A 1 100 ? 10.243 0.832 -9.041 1.00 87.94 100 SER A O 1
ATOM 779 N N . GLU A 1 101 ? 12.401 0.849 -8.433 1.00 91.00 101 GLU A N 1
ATOM 780 C CA . GLU A 1 101 ? 12.186 1.244 -7.031 1.00 91.00 101 GLU A CA 1
ATOM 781 C C . GLU A 1 101 ? 12.099 2.768 -6.844 1.00 91.00 101 GLU A C 1
ATOM 783 O O . GLU A 1 101 ? 12.296 3.286 -5.752 1.00 91.00 101 GLU A O 1
ATOM 788 N N . SER A 1 102 ? 11.827 3.523 -7.911 1.00 92.50 102 SER A N 1
ATOM 789 C CA . SER A 1 102 ? 11.478 4.939 -7.773 1.00 92.50 102 SER A CA 1
ATOM 790 C C . SER A 1 102 ? 9.979 5.088 -7.537 1.00 92.50 102 SER A C 1
ATOM 792 O O . SER A 1 102 ? 9.164 4.385 -8.147 1.00 92.50 102 SER A O 1
ATOM 794 N N . GLY A 1 103 ? 9.627 6.021 -6.665 1.00 94.00 103 GLY A N 1
ATOM 795 C CA . GLY A 1 103 ? 8.258 6.391 -6.361 1.00 94.00 103 GLY A CA 1
ATOM 796 C C . GLY A 1 103 ? 8.075 6.622 -4.873 1.00 94.00 103 GLY A C 1
ATOM 797 O O . GLY A 1 103 ? 9.037 6.774 -4.119 1.00 94.00 103 GLY A O 1
ATOM 798 N N . LEU A 1 104 ? 6.818 6.593 -4.448 1.00 94.56 104 LEU A N 1
ATOM 799 C CA . LEU A 1 104 ? 6.511 6.347 -3.048 1.00 94.56 104 LEU A CA 1
ATOM 800 C C . LEU A 1 104 ? 6.998 4.931 -2.690 1.00 94.56 104 LEU A C 1
ATOM 802 O O . LEU A 1 104 ? 6.871 4.023 -3.509 1.00 94.56 104 LEU A O 1
ATOM 806 N N . LEU A 1 105 ? 7.563 4.751 -1.493 1.00 94.00 105 LEU A N 1
ATOM 807 C CA . LEU A 1 105 ? 8.133 3.467 -1.050 1.00 94.00 105 LEU A CA 1
ATOM 808 C C . LEU A 1 105 ? 7.492 2.918 0.225 1.00 94.00 105 LEU A C 1
ATOM 810 O O . LEU A 1 105 ? 7.477 1.712 0.443 1.00 94.00 105 LEU A O 1
ATOM 814 N N . GLY A 1 106 ? 6.936 3.787 1.063 1.00 93.88 106 GLY A N 1
ATOM 815 C CA . GLY A 1 106 ? 6.311 3.375 2.309 1.00 93.88 106 GLY A CA 1
ATOM 816 C C . GLY A 1 106 ? 5.754 4.551 3.098 1.00 93.88 106 GLY A C 1
ATOM 817 O O . GLY A 1 106 ? 5.932 5.712 2.729 1.00 93.88 106 GLY A O 1
ATOM 818 N N . ILE A 1 107 ? 5.074 4.223 4.193 1.00 94.38 107 ILE A N 1
ATOM 819 C CA . ILE A 1 107 ? 4.586 5.156 5.209 1.00 94.38 107 ILE A CA 1
ATOM 820 C C . ILE A 1 107 ? 4.752 4.507 6.581 1.00 94.38 107 ILE A C 1
ATOM 822 O O . ILE A 1 107 ? 4.697 3.283 6.710 1.00 94.38 107 ILE A O 1
ATOM 826 N N . ALA A 1 108 ? 4.896 5.331 7.610 1.00 94.25 108 ALA A N 1
ATOM 827 C CA . ALA A 1 108 ? 4.728 4.921 8.991 1.00 94.25 108 ALA A CA 1
ATOM 828 C C . ALA A 1 108 ? 3.870 5.963 9.710 1.00 94.25 108 ALA A C 1
ATOM 830 O O . ALA A 1 108 ? 4.057 7.166 9.525 1.00 94.25 108 ALA A O 1
ATOM 831 N N . PHE A 1 109 ? 2.937 5.497 10.535 1.00 94.12 109 PHE A N 1
ATOM 832 C CA . PHE A 1 109 ? 2.200 6.362 11.447 1.00 94.12 109 PHE A CA 1
ATOM 833 C C . PHE A 1 109 ? 2.930 6.411 12.784 1.00 94.12 109 PHE A C 1
ATOM 835 O O . PHE A 1 109 ? 3.357 5.384 13.311 1.00 94.12 109 PHE A O 1
ATOM 842 N N . HIS A 1 110 ? 3.071 7.613 13.338 1.00 94.94 110 HIS A N 1
ATOM 843 C CA . HIS A 1 110 ? 3.594 7.780 14.687 1.00 94.94 110 HIS A CA 1
ATOM 844 C C . HIS A 1 110 ? 2.657 7.090 15.705 1.00 94.94 110 HIS A C 1
ATOM 846 O O . HIS A 1 110 ? 1.442 7.156 15.522 1.00 94.94 110 HIS A O 1
ATOM 852 N N . PRO A 1 111 ? 3.158 6.482 16.801 1.00 92.56 111 PRO A N 1
ATOM 853 C CA . PRO A 1 111 ? 2.301 5.843 17.809 1.00 92.56 111 PRO A CA 1
ATOM 854 C C . PRO A 1 111 ? 1.237 6.764 18.422 1.00 92.56 111 PRO A C 1
ATOM 856 O O . PRO A 1 111 ? 0.154 6.313 18.765 1.00 92.56 111 PRO A O 1
ATOM 859 N N . GLY A 1 112 ? 1.545 8.058 18.533 1.00 92.25 112 GLY A N 1
ATOM 860 C CA . GLY A 1 112 ? 0.616 9.104 18.979 1.00 92.25 112 GLY A CA 1
ATOM 861 C C . GLY A 1 112 ? -0.118 9.829 17.847 1.00 92.25 112 GLY A C 1
ATOM 862 O O . GLY A 1 112 ? -0.540 10.964 18.047 1.00 92.25 112 GLY A O 1
ATOM 863 N N . TYR A 1 113 ? -0.186 9.256 16.642 1.00 87.69 113 TYR A N 1
ATOM 864 C CA . TYR A 1 113 ? -0.943 9.850 15.542 1.00 87.69 113 TYR A CA 1
ATOM 865 C C . TYR A 1 113 ? -2.424 9.928 15.929 1.00 87.69 113 TYR A C 1
ATOM 867 O O . TYR A 1 113 ? -3.045 8.907 16.223 1.00 87.69 113 TYR A O 1
ATOM 875 N N . ALA A 1 114 ? -2.960 11.149 15.959 1.00 75.75 114 ALA A N 1
ATOM 876 C CA . ALA A 1 114 ? -4.349 11.393 16.311 1.00 75.75 114 ALA A CA 1
ATOM 877 C C . ALA A 1 114 ? -5.266 10.701 15.296 1.00 75.75 114 ALA A C 1
ATOM 879 O O . ALA A 1 114 ? -5.131 10.902 14.086 1.00 75.75 114 ALA A O 1
ATOM 880 N N . THR A 1 115 ? -6.156 9.859 15.812 1.00 65.88 115 THR A N 1
ATOM 881 C CA . THR A 1 115 ? -7.154 9.124 15.033 1.00 65.88 115 THR A CA 1
ATOM 882 C C . THR A 1 115 ? -8.422 9.942 14.868 1.00 65.88 115 THR A C 1
ATOM 884 O O . THR A 1 115 ? -8.854 10.585 15.848 1.00 65.88 115 THR A O 1
#

Nearest PDB structures (foldseek):
  3ho5-assembly2_B  TM=8.657E-01  e=1.376E-02  Homo sapiens
  3ho4-assembly2_B  TM=8.666E-01  e=2.235E-02  Homo sapiens
  3ho5-assembly1_A  TM=8.658E-01  e=2.235E-02  Homo sapiens
  3ho4-assembly1_A  TM=8.625E-01  e=3.416E-02  Homo sapiens
  2wft-assembly1_A  TM=8.678E-01  e=6.655E-02  Homo sapiens